Protein AF-A0A2H5N4Y4-F1 (afdb_monomer_lite)

Structure (mmCIF, N/CA/C/O backbone):
data_AF-A0A2H5N4Y4-F1
#
_entry.id   AF-A0A2H5N4Y4-F1
#
loop_
_atom_site.group_PDB
_atom_site.id
_atom_site.type_symbol
_atom_site.label_atom_id
_atom_site.label_alt_id
_atom_site.label_comp_id
_atom_site.label_asym_id
_atom_site.label_entity_id
_atom_site.label_seq_id
_atom_site.pdbx_PDB_ins_code
_atom_site.Cartn_x
_atom_site.Cartn_y
_atom_site.Cartn_z
_atom_site.occupancy
_atom_site.B_iso_or_equiv
_atom_site.auth_seq_id
_atom_site.auth_comp_id
_atom_site.auth_asym_id
_atom_site.auth_atom_id
_atom_site.pdbx_PDB_model_num
ATOM 1 N N . VAL A 1 1 ? 0.065 0.370 -18.187 1.00 62.31 1 VAL A N 1
ATOM 2 C CA . VAL A 1 1 ? 0.728 -0.477 -17.181 1.00 62.31 1 VAL A CA 1
ATOM 3 C C . VAL A 1 1 ? 2.165 -0.618 -17.614 1.00 62.31 1 VAL A C 1
ATOM 5 O O . VAL A 1 1 ? 2.424 -1.317 -18.587 1.00 62.31 1 VAL A O 1
ATOM 8 N N . ASN A 1 2 ? 3.048 0.143 -16.983 1.00 81.06 2 ASN A N 1
ATOM 9 C CA . ASN A 1 2 ? 4.477 0.154 -17.275 1.00 81.06 2 ASN A CA 1
ATOM 10 C C . ASN A 1 2 ? 5.245 -0.781 -16.327 1.00 81.06 2 ASN A C 1
ATOM 12 O O . ASN A 1 2 ? 6.211 -1.400 -16.760 1.00 81.06 2 ASN A O 1
ATOM 16 N N . ASP A 1 3 ? 4.797 -0.936 -15.078 1.00 89.81 3 ASP A N 1
ATOM 17 C CA . ASP A 1 3 ? 5.331 -1.921 -14.132 1.00 89.81 3 ASP A CA 1
ATOM 18 C C . ASP A 1 3 ? 4.267 -2.345 -13.095 1.00 89.81 3 ASP A C 1
ATOM 20 O O . ASP A 1 3 ? 3.413 -1.552 -12.684 1.00 89.81 3 ASP A O 1
ATOM 24 N N . CYS A 1 4 ? 4.335 -3.602 -12.652 1.00 92.44 4 CYS A N 1
ATOM 25 C CA . CYS A 1 4 ? 3.478 -4.184 -11.616 1.00 92.44 4 CYS A CA 1
ATOM 26 C C . CYS A 1 4 ? 4.355 -4.892 -10.590 1.00 92.44 4 CYS A C 1
ATOM 28 O O . CYS A 1 4 ? 5.006 -5.8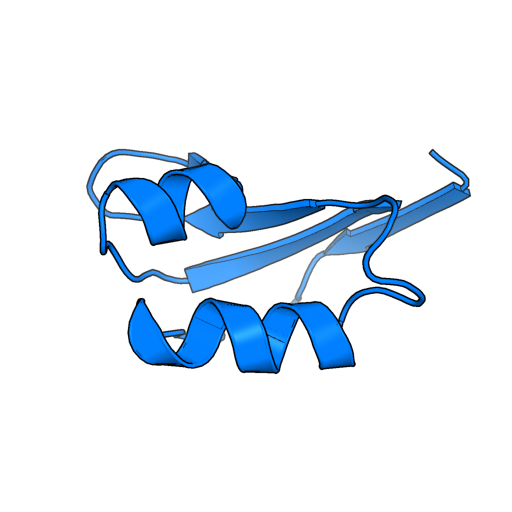91 -10.901 1.00 92.44 4 CYS A O 1
ATOM 30 N N . ARG A 1 5 ? 4.332 -4.423 -9.342 1.00 92.50 5 ARG A N 1
ATOM 31 C CA . ARG A 1 5 ? 5.134 -4.998 -8.261 1.00 92.50 5 ARG A CA 1
ATOM 32 C C . ARG A 1 5 ? 4.241 -5.489 -7.140 1.00 92.50 5 ARG A C 1
ATOM 34 O O . ARG A 1 5 ? 3.509 -4.716 -6.527 1.00 92.50 5 ARG A O 1
ATOM 41 N N . ALA A 1 6 ? 4.341 -6.781 -6.855 1.00 93.75 6 ALA A N 1
ATOM 42 C CA . ALA A 1 6 ? 3.750 -7.383 -5.670 1.00 93.75 6 ALA A CA 1
ATOM 43 C C . ALA A 1 6 ? 4.727 -7.279 -4.494 1.00 93.75 6 ALA A C 1
ATOM 45 O O . ALA A 1 6 ? 5.932 -7.487 -4.658 1.00 93.75 6 ALA A O 1
ATOM 46 N N . LEU A 1 7 ? 4.210 -6.979 -3.305 1.00 92.88 7 LEU A N 1
ATOM 47 C CA . LEU A 1 7 ? 4.983 -7.103 -2.078 1.00 92.88 7 LEU A CA 1
ATOM 48 C C . LEU A 1 7 ? 5.006 -8.567 -1.638 1.00 92.88 7 LEU A C 1
ATOM 50 O O . LEU A 1 7 ? 3.973 -9.214 -1.497 1.00 92.88 7 LEU A O 1
ATOM 54 N N . THR A 1 8 ? 6.204 -9.084 -1.382 1.00 90.31 8 THR A N 1
ATOM 55 C CA . THR A 1 8 ? 6.415 -10.452 -0.886 1.00 90.31 8 THR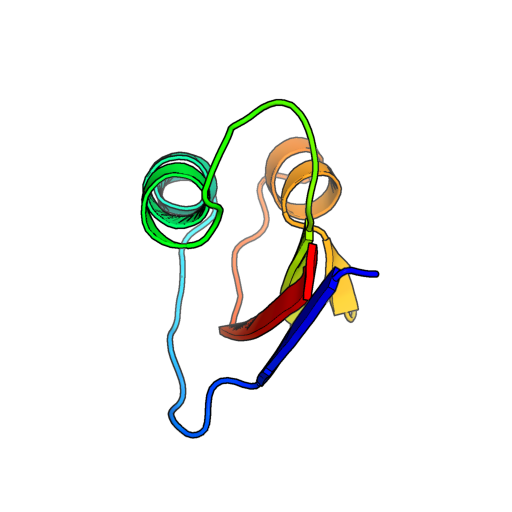 A CA 1
ATOM 56 C C . THR A 1 8 ? 6.301 -10.567 0.633 1.00 90.31 8 THR A C 1
ATOM 58 O O . THR A 1 8 ? 6.118 -11.668 1.146 1.00 90.31 8 THR A O 1
ATOM 61 N N . TYR A 1 9 ? 6.405 -9.454 1.363 1.00 92.56 9 TYR A N 1
ATOM 62 C CA . TYR A 1 9 ? 6.246 -9.408 2.815 1.00 92.56 9 TYR A CA 1
ATOM 63 C C . TYR A 1 9 ? 4.971 -8.661 3.200 1.00 92.56 9 TYR A C 1
ATOM 65 O O . TYR A 1 9 ? 4.492 -7.795 2.469 1.00 92.56 9 TYR A O 1
ATOM 73 N N . ARG A 1 10 ? 4.427 -8.988 4.375 1.00 90.19 10 ARG A N 1
ATOM 74 C CA . ARG A 1 10 ? 3.254 -8.294 4.910 1.00 90.19 10 ARG A CA 1
ATOM 75 C C . ARG A 1 10 ? 3.655 -6.913 5.406 1.00 90.19 10 ARG A C 1
ATOM 77 O O . ARG A 1 10 ? 4.508 -6.796 6.283 1.00 90.19 10 ARG A O 1
ATOM 84 N N . GLN A 1 11 ? 3.015 -5.892 4.854 1.00 93.88 11 GLN A N 1
ATOM 85 C CA . GLN A 1 11 ? 3.174 -4.515 5.289 1.00 93.88 11 GLN A CA 1
ATOM 86 C C . GLN A 1 11 ? 1.817 -3.939 5.679 1.00 93.88 11 GLN A C 1
ATOM 88 O O . GLN A 1 11 ? 0.985 -3.659 4.816 1.00 93.88 11 GLN A O 1
ATOM 93 N N . ASP A 1 12 ? 1.609 -3.762 6.981 1.00 94.50 12 ASP A N 1
ATOM 94 C CA . ASP A 1 12 ? 0.419 -3.107 7.515 1.00 94.50 12 ASP A CA 1
ATOM 95 C C . ASP A 1 12 ? 0.552 -1.583 7.390 1.00 94.50 12 ASP A C 1
ATOM 97 O O . ASP A 1 12 ? 1.587 -0.997 7.720 1.00 94.50 12 ASP A O 1
ATOM 101 N N . VAL A 1 13 ? -0.510 -0.933 6.923 1.00 94.88 13 VAL A N 1
ATOM 102 C CA . VAL A 1 13 ? -0.603 0.518 6.755 1.00 94.88 13 VAL A CA 1
ATOM 103 C C . VAL A 1 13 ? -1.915 1.008 7.356 1.00 94.88 13 VAL A C 1
ATOM 105 O O . VAL A 1 13 ? -3.000 0.516 7.037 1.00 94.88 13 VAL A O 1
ATOM 108 N N . ARG A 1 14 ? -1.831 2.013 8.232 1.00 95.62 14 ARG A N 1
ATOM 109 C CA . ARG A 1 14 ? -3.017 2.711 8.749 1.00 95.62 14 ARG A CA 1
ATOM 110 C C . ARG A 1 14 ? -3.515 3.723 7.725 1.00 95.62 14 ARG A C 1
ATOM 112 O O . ARG A 1 14 ? -2.706 4.288 6.997 1.00 95.62 14 ARG A O 1
ATOM 119 N N . ALA A 1 15 ? -4.809 4.046 7.755 1.00 93.38 15 ALA A N 1
ATOM 120 C CA . ALA A 1 15 ? -5.423 5.019 6.844 1.00 93.38 15 ALA A CA 1
ATOM 121 C C . ALA A 1 15 ? -4.637 6.345 6.756 1.00 93.38 15 ALA A C 1
ATOM 123 O O . ALA A 1 15 ? -4.310 6.819 5.673 1.00 93.38 15 ALA A O 1
ATOM 124 N N . ARG A 1 16 ? -4.206 6.874 7.909 1.00 94.88 16 ARG A N 1
ATOM 125 C CA . ARG A 1 16 ? -3.397 8.105 8.014 1.00 94.88 16 ARG A CA 1
ATOM 126 C C . ARG A 1 16 ? -1.993 8.021 7.392 1.00 94.88 16 ARG A C 1
ATOM 128 O O . ARG A 1 16 ? -1.353 9.042 7.188 1.00 94.88 16 ARG A O 1
ATOM 135 N N . GLU A 1 17 ? -1.474 6.814 7.174 1.00 95.31 17 GLU A N 1
ATOM 136 C CA . GLU A 1 17 ? -0.125 6.558 6.647 1.00 95.31 17 GLU A CA 1
ATOM 137 C C . GLU A 1 17 ? -0.144 6.234 5.145 1.00 95.31 17 GLU A C 1
ATOM 139 O O . GLU A 1 17 ? 0.924 6.214 4.528 1.00 95.31 17 GLU A O 1
ATOM 144 N N . ILE A 1 18 ? -1.329 6.024 4.550 1.00 94.56 18 ILE A N 1
ATOM 145 C CA . ILE A 1 18 ? -1.496 5.664 3.134 1.00 94.56 18 ILE A CA 1
ATOM 146 C C . ILE A 1 18 ? -0.902 6.738 2.222 1.00 94.56 18 ILE A C 1
ATOM 148 O O . ILE A 1 18 ? -0.133 6.411 1.324 1.00 94.56 18 ILE A O 1
ATOM 152 N N . GLU A 1 19 ? -1.188 8.015 2.476 1.00 93.25 19 GLU A N 1
ATOM 153 C CA . GLU A 1 19 ? -0.683 9.112 1.641 1.00 93.25 19 GLU A CA 1
ATOM 154 C C . GLU A 1 19 ? 0.851 9.203 1.682 1.00 93.25 19 GLU A C 1
ATOM 156 O O . GLU A 1 19 ? 1.514 9.382 0.665 1.00 93.25 19 GLU A O 1
ATOM 161 N N . GLY A 1 20 ? 1.455 9.001 2.856 1.00 94.06 20 GLY A N 1
ATOM 162 C CA . GLY A 1 20 ? 2.912 8.933 2.968 1.00 94.06 20 GLY A CA 1
ATOM 163 C C . GLY A 1 20 ? 3.498 7.705 2.265 1.00 94.06 20 GLY A C 1
ATOM 164 O O . GLY A 1 20 ? 4.625 7.753 1.774 1.00 94.06 20 GLY A O 1
ATOM 165 N N . TYR A 1 21 ? 2.753 6.599 2.225 1.00 93.81 21 TYR A N 1
ATOM 166 C CA . TYR A 1 21 ? 3.167 5.373 1.555 1.00 93.81 21 TYR A CA 1
ATOM 167 C C . TYR A 1 21 ? 3.139 5.507 0.033 1.00 93.81 21 TYR A C 1
ATOM 169 O O . TYR A 1 21 ? 4.113 5.141 -0.623 1.00 93.81 21 TYR A O 1
ATOM 177 N N . THR A 1 22 ? 2.075 6.077 -0.529 1.00 93.44 22 THR A N 1
ATOM 178 C CA . THR A 1 22 ? 1.896 6.211 -1.983 1.00 93.44 22 THR A CA 1
ATOM 179 C C . THR A 1 22 ? 2.980 7.080 -2.604 1.00 93.44 22 THR A C 1
ATOM 181 O O . THR A 1 22 ? 3.518 6.724 -3.645 1.00 93.44 22 THR A O 1
ATOM 184 N N . VAL A 1 23 ? 3.406 8.135 -1.908 1.00 93.44 23 VAL A N 1
ATOM 185 C CA . VAL A 1 23 ? 4.521 9.006 -2.323 1.00 93.44 23 VAL A CA 1
ATOM 186 C C . VAL A 1 23 ? 5.854 8.270 -2.406 1.00 93.44 23 VAL A C 1
ATOM 188 O O . VAL A 1 23 ? 6.710 8.643 -3.201 1.00 93.44 23 VAL A O 1
ATOM 191 N N . ARG A 1 24 ? 6.056 7.247 -1.570 1.00 92.00 24 ARG A N 1
ATOM 192 C CA . ARG A 1 24 ? 7.276 6.428 -1.588 1.00 92.00 24 ARG A CA 1
ATOM 193 C C . ARG A 1 24 ? 7.190 5.277 -2.587 1.00 92.00 24 ARG A C 1
ATOM 195 O O . ARG A 1 24 ? 8.222 4.852 -3.092 1.00 92.00 24 ARG A O 1
ATOM 202 N N . ALA A 1 25 ? 5.991 4.739 -2.807 1.00 91.88 25 ALA A N 1
ATOM 203 C CA . ALA A 1 25 ? 5.769 3.567 -3.647 1.00 91.88 25 ALA A CA 1
ATOM 204 C C . ALA A 1 25 ? 5.632 3.918 -5.136 1.00 91.88 25 ALA A C 1
ATOM 206 O O . ALA A 1 25 ? 6.132 3.181 -5.983 1.00 91.88 25 ALA A O 1
ATOM 207 N N . LEU A 1 26 ? 4.960 5.026 -5.458 1.00 92.06 26 LEU A N 1
ATOM 208 C CA . LEU A 1 26 ? 4.704 5.453 -6.830 1.00 92.06 26 LEU A CA 1
ATOM 209 C C . LEU A 1 26 ? 5.744 6.491 -7.279 1.00 92.06 26 LEU A C 1
ATOM 211 O O . LEU A 1 26 ? 6.122 7.362 -6.494 1.00 92.06 26 LEU A O 1
ATOM 215 N N . PRO A 1 27 ? 6.184 6.457 -8.549 1.00 90.50 27 PRO A N 1
ATOM 216 C CA . PRO A 1 27 ? 7.168 7.412 -9.064 1.00 90.50 27 PRO A CA 1
ATOM 217 C C . PRO A 1 27 ? 6.620 8.844 -9.167 1.00 90.50 27 PRO A C 1
ATOM 219 O O . PRO A 1 27 ? 7.388 9.802 -9.220 1.00 90.50 27 PRO A O 1
ATOM 222 N N . THR A 1 28 ? 5.298 9.011 -9.218 1.00 89.12 28 THR A N 1
ATOM 223 C CA . THR A 1 28 ? 4.622 10.311 -9.234 1.00 89.12 28 THR A CA 1
ATOM 224 C C . THR A 1 28 ? 3.233 10.196 -8.613 1.00 89.12 28 THR A C 1
ATOM 226 O O . THR A 1 28 ? 2.669 9.112 -8.518 1.00 89.12 28 THR A O 1
ATOM 229 N N . ARG A 1 29 ? 2.668 11.338 -8.211 1.00 85.44 29 ARG A N 1
ATOM 230 C CA . ARG A 1 29 ? 1.302 11.457 -7.679 1.00 85.44 29 ARG A CA 1
ATOM 231 C C . ARG A 1 29 ? 0.215 11.484 -8.759 1.00 85.44 29 ARG A C 1
ATOM 233 O O . ARG A 1 29 ? -0.957 11.445 -8.422 1.00 85.44 29 ARG A O 1
ATOM 240 N N . GLN A 1 30 ? 0.584 11.628 -10.034 1.00 86.56 30 GLN A N 1
ATOM 241 C CA . GLN A 1 30 ? -0.387 11.786 -11.127 1.00 86.56 30 GLN A CA 1
ATOM 242 C C . GLN A 1 30 ? -1.014 10.469 -11.594 1.00 86.56 30 GLN A C 1
ATOM 244 O O . GLN A 1 30 ? -2.107 10.491 -12.152 1.00 86.56 30 GLN A O 1
ATOM 249 N N . TRP A 1 31 ? -0.311 9.346 -11.442 1.00 87.31 31 TRP A N 1
ATOM 250 C CA . TRP A 1 31 ? -0.760 8.051 -11.944 1.00 87.31 31 TRP A CA 1
ATOM 251 C C . TRP A 1 31 ? -0.171 6.905 -11.122 1.00 87.31 31 TRP A C 1
ATOM 253 O O . TRP A 1 31 ? 0.905 7.031 -10.534 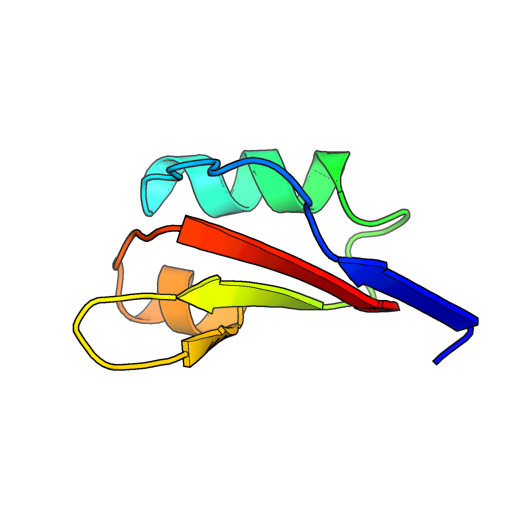1.00 87.31 31 TRP A O 1
ATOM 263 N N . GLY A 1 32 ? -0.880 5.778 -11.138 1.00 93.06 32 GLY A N 1
ATOM 264 C CA . GLY A 1 32 ? -0.526 4.561 -10.421 1.00 93.06 32 GLY A CA 1
ATOM 265 C C . GLY A 1 32 ? -1.435 4.303 -9.225 1.00 93.06 32 GLY A C 1
ATOM 266 O O . GLY A 1 32 ? -2.040 5.212 -8.663 1.00 93.06 32 GLY A O 1
ATOM 267 N N . TYR A 1 33 ? -1.531 3.036 -8.841 1.00 94.88 33 TYR A N 1
ATOM 268 C CA . TYR A 1 33 ? -2.372 2.597 -7.738 1.00 94.88 33 TYR A CA 1
ATOM 269 C C . TYR A 1 33 ? -1.583 1.699 -6.801 1.00 94.88 33 TYR A C 1
ATOM 271 O O . TYR A 1 33 ? -0.887 0.779 -7.230 1.00 94.88 33 TYR A O 1
ATOM 279 N N . VAL A 1 34 ? -1.730 1.953 -5.504 1.00 95.56 34 VAL A N 1
ATOM 280 C CA . VAL A 1 34 ? -1.356 1.011 -4.451 1.00 95.56 34 VAL A CA 1
ATOM 281 C C . VAL A 1 34 ? -2.600 0.215 -4.077 1.00 95.56 34 VAL A C 1
ATOM 283 O O . VAL A 1 34 ? -3.651 0.800 -3.814 1.00 95.56 34 VAL A O 1
ATOM 286 N N . VAL A 1 35 ? -2.472 -1.108 -4.062 1.00 95.94 35 VAL A N 1
ATOM 287 C CA . VAL A 1 35 ? -3.545 -2.049 -3.737 1.00 95.94 35 VAL A CA 1
ATOM 288 C C . VAL A 1 35 ? -3.409 -2.476 -2.280 1.00 95.94 35 VAL A C 1
ATOM 290 O O . VAL A 1 35 ? -2.344 -2.935 -1.855 1.00 95.94 35 VAL A O 1
ATOM 293 N N . ILE A 1 36 ? -4.490 -2.333 -1.519 1.00 96.38 36 ILE A N 1
ATOM 294 C CA . ILE A 1 36 ? -4.547 -2.566 -0.079 1.00 96.38 36 ILE A CA 1
ATOM 295 C C . ILE A 1 36 ? -5.682 -3.551 0.220 1.00 96.38 36 ILE A C 1
ATOM 297 O O . ILE A 1 36 ? -6.843 -3.315 -0.106 1.00 96.38 36 ILE A O 1
ATOM 301 N N . THR A 1 37 ? -5.362 -4.658 0.881 1.00 96.38 37 THR A N 1
ATOM 302 C CA . THR A 1 37 ? -6.352 -5.572 1.452 1.00 96.38 37 THR A CA 1
ATOM 303 C C . THR A 1 37 ? -6.858 -5.005 2.763 1.00 96.38 37 THR A C 1
ATOM 305 O O . THR A 1 37 ? -6.105 -4.881 3.729 1.00 96.38 37 THR A O 1
ATOM 308 N N . THR A 1 38 ? -8.147 -4.712 2.812 1.00 95.00 38 THR A N 1
ATOM 309 C CA . THR A 1 38 ? -8.856 -4.258 4.008 1.00 95.00 38 THR A CA 1
ATOM 310 C C . THR A 1 38 ? -9.887 -5.312 4.432 1.00 95.00 38 THR A C 1
ATOM 312 O O . THR A 1 38 ? -10.196 -6.217 3.652 1.00 95.00 38 THR A O 1
ATOM 315 N N . PRO A 1 39 ? -10.458 -5.225 5.645 1.00 91.06 39 PRO A N 1
ATOM 316 C CA . PRO A 1 39 ? -11.546 -6.113 6.062 1.00 91.06 39 PRO A CA 1
ATOM 317 C C . PRO A 1 39 ? -12.800 -6.033 5.173 1.00 91.06 39 PRO A C 1
ATOM 319 O O . PRO A 1 39 ? -13.559 -6.994 5.109 1.00 91.06 39 PRO A O 1
ATOM 322 N N . GLU A 1 40 ? -13.011 -4.911 4.478 1.00 89.81 40 GLU A N 1
ATOM 323 C CA . GLU A 1 40 ? -14.135 -4.707 3.550 1.00 89.81 40 GLU A CA 1
ATOM 324 C C . GLU A 1 40 ? -13.863 -5.256 2.140 1.00 89.81 40 GLU A C 1
ATOM 326 O O . GLU A 1 40 ? -14.746 -5.236 1.285 1.00 89.81 40 GLU A O 1
ATOM 331 N N . GLY A 1 41 ? -12.645 -5.743 1.888 1.00 94.56 41 GLY A N 1
ATOM 332 C CA . GLY A 1 41 ? -12.203 -6.232 0.589 1.00 94.56 41 GLY A CA 1
ATOM 333 C C . GLY A 1 41 ? -10.894 -5.597 0.128 1.00 94.56 41 GLY A C 1
ATOM 334 O O . GLY A 1 41 ? -10.210 -4.883 0.866 1.00 94.56 41 GLY A O 1
ATOM 335 N N . VAL A 1 42 ? -10.529 -5.889 -1.118 1.00 95.94 42 VAL A N 1
ATOM 336 C CA . VAL A 1 42 ? -9.351 -5.310 -1.770 1.00 95.94 42 VAL A CA 1
ATOM 337 C C . VAL A 1 42 ? -9.735 -3.955 -2.349 1.00 95.94 42 VAL A C 1
ATOM 339 O O . VAL A 1 42 ? -10.625 -3.879 -3.191 1.00 95.94 42 VAL A O 1
ATOM 342 N N . LEU A 1 43 ? -9.063 -2.907 -1.884 1.00 95.81 43 LEU A N 1
ATOM 343 C CA . LEU A 1 43 ? -9.297 -1.520 -2.270 1.00 95.81 43 LEU A CA 1
ATOM 344 C C . LEU A 1 43 ? -8.017 -0.923 -2.848 1.00 95.81 43 LEU A C 1
ATOM 346 O O . LEU A 1 43 ? -6.905 -1.361 -2.541 1.00 95.81 43 LEU A O 1
ATOM 350 N N . ASP A 1 44 ? -8.157 0.110 -3.661 1.00 95.12 44 ASP A N 1
ATOM 351 C CA . ASP A 1 44 ? -7.045 0.991 -3.969 1.00 95.12 44 ASP A CA 1
ATOM 352 C C . ASP A 1 44 ? -6.834 2.014 -2.838 1.00 95.12 44 ASP A C 1
ATOM 354 O O . ASP A 1 44 ? -7.673 2.225 -1.958 1.00 95.12 44 ASP A O 1
ATOM 358 N N . HIS A 1 45 ? -5.676 2.661 -2.852 1.00 94.06 45 HIS A N 1
ATOM 359 C CA . HIS A 1 45 ? -5.318 3.658 -1.853 1.00 94.06 45 HIS A CA 1
ATOM 360 C C . HIS A 1 45 ? -6.234 4.889 -1.796 1.00 94.06 45 HIS A C 1
ATOM 362 O O . HIS A 1 45 ? -6.374 5.454 -0.710 1.00 94.06 45 HIS A O 1
ATOM 368 N N . GLU A 1 46 ? -6.855 5.318 -2.902 1.00 94.31 46 GLU A N 1
ATOM 369 C CA . GLU A 1 46 ? -7.766 6.468 -2.883 1.00 94.31 46 GLU A CA 1
ATOM 370 C C . GLU A 1 46 ? -9.081 6.092 -2.203 1.00 94.31 46 GLU A C 1
ATOM 372 O O . GLU A 1 46 ? -9.602 6.847 -1.377 1.00 94.31 46 GLU A O 1
ATOM 377 N N . GLU A 1 47 ? -9.607 4.903 -2.504 1.00 95.00 47 GLU A N 1
ATOM 378 C CA . GLU A 1 47 ? -10.809 4.393 -1.855 1.00 95.00 47 GLU A CA 1
ATOM 379 C C . GLU A 1 47 ? -10.578 4.093 -0.368 1.00 95.00 47 GLU A C 1
ATOM 381 O O . GLU A 1 47 ? -11.402 4.470 0.471 1.00 95.00 47 GLU A O 1
ATOM 386 N N . ALA A 1 48 ? -9.427 3.515 -0.017 1.00 95.44 48 ALA A N 1
ATOM 387 C CA . ALA A 1 48 ? -9.041 3.286 1.372 1.00 95.44 48 ALA A CA 1
ATOM 388 C C . ALA A 1 48 ? -8.915 4.601 2.169 1.00 95.44 48 ALA A C 1
ATOM 390 O O . ALA A 1 48 ? -9.381 4.679 3.309 1.00 95.44 48 ALA A O 1
ATOM 391 N N . LEU A 1 49 ? -8.369 5.663 1.560 1.00 94.44 49 LEU A N 1
ATOM 392 C CA . LEU A 1 49 ? -8.334 7.007 2.153 1.00 94.44 49 LEU A CA 1
ATOM 393 C C . LEU A 1 49 ? -9.738 7.594 2.321 1.00 94.44 49 LEU A C 1
ATOM 395 O O . LEU A 1 49 ? -10.066 8.096 3.396 1.00 94.44 49 LEU A O 1
ATOM 399 N N . ARG A 1 50 ? -10.590 7.498 1.293 1.00 95.00 50 ARG A N 1
ATOM 400 C CA . ARG A 1 50 ? -11.963 8.031 1.320 1.00 95.00 50 ARG A CA 1
ATOM 401 C C . ARG A 1 50 ? -12.817 7.379 2.405 1.0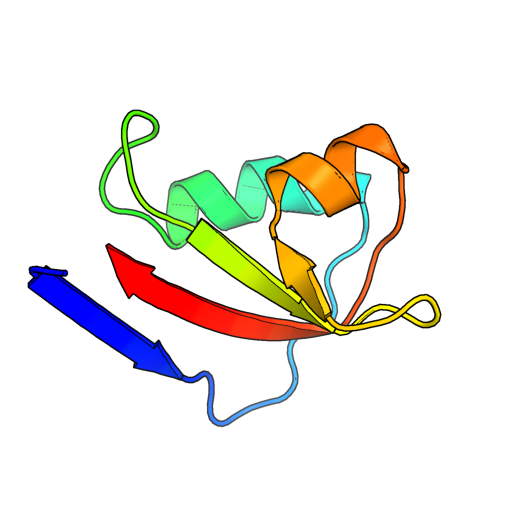0 95.00 50 ARG A C 1
ATOM 403 O O . ARG A 1 50 ? -13.616 8.056 3.047 1.00 95.00 50 ARG A O 1
ATOM 410 N N . ARG A 1 51 ? -12.643 6.074 2.609 1.00 94.94 51 ARG A N 1
ATOM 411 C CA . ARG A 1 51 ? -13.339 5.294 3.641 1.00 94.94 51 ARG A CA 1
ATOM 412 C C . ARG A 1 51 ? -12.637 5.341 5.004 1.00 94.94 51 ARG A C 1
ATOM 414 O O . ARG A 1 51 ? -13.182 4.842 5.981 1.00 94.94 51 ARG A O 1
ATOM 421 N N . ASN A 1 52 ? -11.455 5.959 5.084 1.00 94.50 52 ASN A 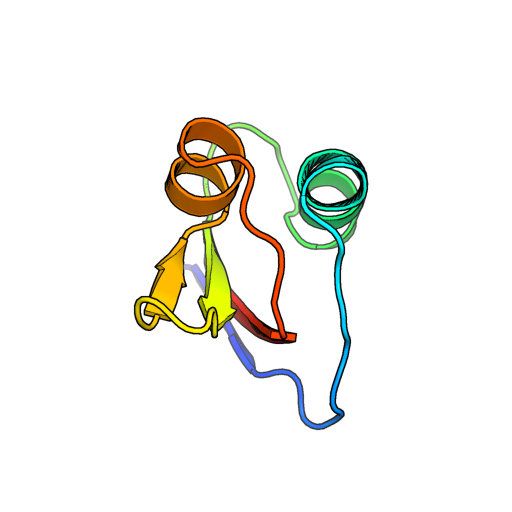N 1
ATOM 422 C CA . ASN A 1 52 ? -10.610 6.018 6.277 1.00 94.50 52 ASN A CA 1
ATOM 423 C C . ASN A 1 52 ? -10.301 4.626 6.868 1.00 94.50 52 ASN A C 1
ATOM 425 O O . ASN A 1 52 ? -10.275 4.433 8.086 1.00 94.50 52 ASN A O 1
ATOM 429 N N . VAL A 1 53 ? -10.051 3.649 5.993 1.00 95.06 53 VAL A N 1
ATOM 430 C CA . VAL A 1 53 ? -9.731 2.263 6.355 1.00 95.06 53 VAL A CA 1
ATOM 431 C C . VAL A 1 53 ? -8.266 1.958 6.062 1.00 95.06 53 VAL A C 1
ATOM 433 O O . VAL A 1 53 ? -7.713 2.348 5.037 1.00 95.06 53 VAL A O 1
ATOM 436 N N . GLY A 1 54 ? -7.612 1.284 7.005 1.00 93.81 54 GLY A N 1
ATOM 437 C CA . GLY A 1 54 ? -6.268 0.740 6.824 1.00 93.81 54 GLY A CA 1
ATOM 438 C C . GLY A 1 54 ? -6.307 -0.734 6.434 1.00 93.81 54 GLY A C 1
ATOM 439 O O . GLY A 1 54 ? -7.366 -1.364 6.415 1.00 93.81 54 GLY A O 1
ATOM 440 N N . GLY A 1 55 ? -5.138 -1.302 6.169 1.00 95.75 55 GLY A N 1
ATOM 441 C CA . GLY A 1 55 ? -5.032 -2.700 5.782 1.00 95.75 55 GLY A CA 1
ATOM 442 C C . GLY A 1 55 ? -3.609 -3.126 5.460 1.00 95.75 55 GLY A C 1
ATOM 443 O O . GLY A 1 55 ? -2.646 -2.473 5.863 1.00 95.75 55 GLY A O 1
ATOM 444 N N . GLN A 1 56 ? -3.487 -4.221 4.716 1.00 95.88 56 GLN A N 1
ATOM 445 C CA . GLN A 1 56 ? -2.209 -4.732 4.229 1.00 95.88 56 GLN A CA 1
ATOM 446 C C . GLN A 1 56 ? -1.976 -4.360 2.780 1.00 95.88 56 GLN A C 1
ATOM 448 O O . GLN A 1 56 ? -2.829 -4.596 1.932 1.00 95.88 56 GLN A O 1
ATOM 453 N N . VAL A 1 57 ? -0.793 -3.842 2.477 1.00 96.19 57 VAL A N 1
ATOM 454 C CA . VAL A 1 57 ? -0.405 -3.566 1.095 1.00 96.19 57 VAL A CA 1
ATOM 455 C C . VAL A 1 57 ? -0.121 -4.883 0.373 1.00 96.19 57 VAL A C 1
ATOM 457 O O . VAL A 1 57 ? 0.718 -5.666 0.813 1.00 96.19 57 VAL A O 1
ATOM 460 N N . LEU A 1 58 ? -0.801 -5.112 -0.751 1.00 95.69 58 LEU A N 1
ATOM 461 C CA . LEU A 1 58 ? -0.528 -6.238 -1.650 1.00 95.69 58 LEU A CA 1
ATOM 462 C C . LEU A 1 58 ? 0.557 -5.898 -2.671 1.00 95.69 58 LEU A C 1
ATOM 464 O O . LEU A 1 58 ? 1.356 -6.750 -3.053 1.00 95.69 58 LEU A O 1
ATOM 468 N N . GLY A 1 59 ? 0.576 -4.654 -3.135 1.00 95.38 59 GLY A N 1
ATOM 469 C CA . GLY A 1 59 ? 1.479 -4.218 -4.185 1.00 95.38 59 GLY A CA 1
ATOM 470 C C . GLY A 1 59 ? 1.039 -2.903 -4.797 1.00 95.38 59 GLY A C 1
ATOM 471 O O . GLY A 1 59 ? 0.131 -2.233 -4.302 1.00 95.38 59 GLY A O 1
ATOM 472 N N . TYR A 1 60 ? 1.694 -2.536 -5.886 1.00 94.62 60 TYR A N 1
ATOM 473 C CA . TYR A 1 60 ? 1.375 -1.339 -6.644 1.00 94.62 60 TYR A CA 1
ATOM 474 C C . TYR A 1 60 ? 1.657 -1.545 -8.125 1.00 94.62 60 TYR A C 1
ATOM 476 O O . TYR A 1 60 ? 2.489 -2.366 -8.520 1.00 94.62 60 TYR A O 1
ATOM 484 N N . PHE A 1 61 ? 0.961 -0.777 -8.947 1.00 94.12 61 PHE A N 1
ATOM 485 C CA . PHE A 1 61 ? 1.164 -0.761 -10.383 1.00 94.12 61 PHE A CA 1
ATOM 486 C C . PHE A 1 61 ? 1.063 0.662 -10.909 1.00 94.12 61 PHE A C 1
ATOM 488 O O . PHE A 1 61 ? 0.323 1.490 -10.376 1.00 94.12 61 PHE A O 1
ATOM 495 N N . HIS A 1 62 ? 1.837 0.935 -11.948 1.00 90.19 62 HIS A N 1
ATOM 496 C CA . HIS A 1 62 ? 1.821 2.178 -12.698 1.00 90.19 62 HIS A CA 1
ATOM 497 C C . HIS A 1 62 ? 2.037 1.778 -14.159 1.00 90.1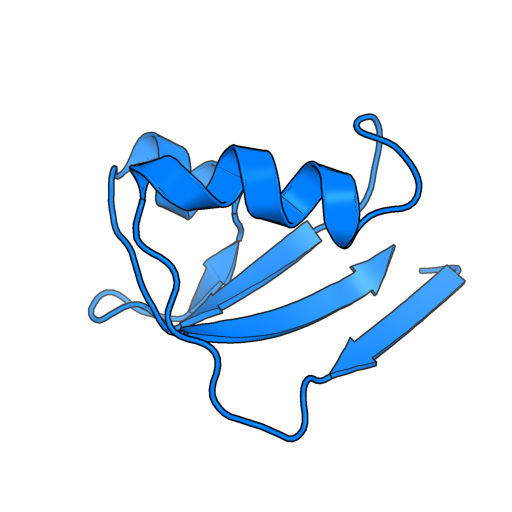9 62 HIS A C 1
ATOM 499 O O . HIS A 1 62 ? 3.129 1.288 -14.495 1.00 90.19 62 HIS A O 1
#

Sequence (62 aa):
VNDCRALTYRQDVRAREIEGYTVRALPTRQWGYVVITTPEGVLDHEEALRRNVGGQVLGYFH

Secondary structure (DSSP, 8-state):
---EEEEEEEEEE-HHHHHHHHHHHSS-SSS-EEEEEETTEEEEHHHHHHTT--EEEEEEE-

Foldseek 3Di:
DPDWDFDPDWDWDFLVCLVVVCVVQDPDPPDKWWWFQFPVGIDTNVVCNVVRTIGTTGTMDD

Organism: Citrus unshiu (NCBI:txid55188)

pLDDT: mean 92.77, std 4.84, range [62.31, 96.38]

Radius of gyration: 10.53 Å; chains: 1; bounding box: 21×22×26 Å

InterPro domains:
  IPR000630 Small ribosomal subunit protein uS8 [PF00410] (30-60)
  IPR000630 Small ribosomal subunit protein uS8 [PTHR11758] (1-61)
  IPR035987 Small ribosomal subunit protein uS8 superfamily [SSF56047] (2-62)
  IPR047863 Small ribosomal subunit protein uS8, conserved site [PS00053] (32-49)